Protein AF-A0A5M4FD14-F1 (afdb_monomer_lite)

pLDDT: mean 87.16, std 8.21, range [55.38, 94.56]

Secondary structure (DSSP, 8-state):
-EEEEEETTEEEEEEE--S---GGGPPPTT----EEE-SS-TT-EEE-GGGSPPHHHHHHHHHHHHHHHHHT---THHHHHHHHHHHHHHHHHHTTSS-HHHHHHHHHHH--

Organism: NCBI:txid363867

Radius of gyration: 21.37 Å; chains: 1; bounding box: 50×40×37 Å

Foldseek 3Di:
DWDWDDDVQDDIDIDDDDDDADPQLDDDPPDDFDKDADNVHRRPMDTPRVPRDGPVVVVVVVVVVVVCVVVVHDDPVLVVVLVVVLVVLVVCVVVVVDDPVVSVVVNVVSVD

Structure (mmCIF, N/CA/C/O backbone):
data_AF-A0A5M4FD14-F1
#
_entry.id   AF-A0A5M4FD14-F1
#
loop_
_atom_site.group_PDB
_atom_site.id
_atom_site.type_symbol
_atom_site.label_atom_id
_atom_site.label_alt_id
_atom_site.label_comp_id
_atom_site.label_asym_id
_atom_site.label_entity_id
_atom_site.label_seq_id
_atom_site.pdbx_PDB_ins_code
_atom_site.Cartn_x
_atom_site.Cartn_y
_atom_site.Cartn_z
_atom_site.occupancy
_atom_site.B_iso_or_equiv
_atom_site.auth_seq_id
_atom_site.au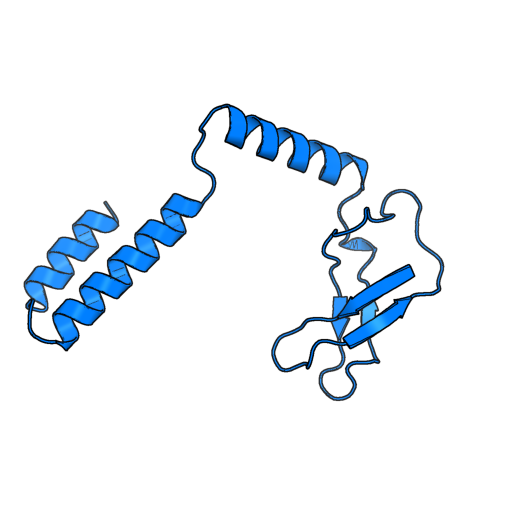th_comp_id
_atom_site.auth_asym_id
_atom_site.auth_atom_id
_atom_site.pdbx_PDB_model_num
ATOM 1 N N . MET A 1 1 ? 18.649 0.607 -7.046 1.00 88.94 1 MET A N 1
ATOM 2 C CA . MET A 1 1 ? 17.834 0.630 -5.804 1.00 88.94 1 MET A CA 1
ATOM 3 C C . MET A 1 1 ? 17.294 -0.768 -5.583 1.00 88.94 1 MET A C 1
ATOM 5 O O . MET A 1 1 ? 16.764 -1.333 -6.527 1.00 88.94 1 MET A O 1
ATOM 9 N N . HIS A 1 2 ? 17.430 -1.319 -4.378 1.00 92.38 2 HIS A N 1
ATOM 10 C CA . HIS A 1 2 ? 16.943 -2.664 -4.065 1.00 92.38 2 HIS A CA 1
ATOM 11 C C . HIS A 1 2 ? 15.485 -2.604 -3.620 1.00 92.38 2 HIS A C 1
ATOM 13 O O . HIS A 1 2 ? 15.135 -1.778 -2.776 1.00 92.38 2 HIS A O 1
ATOM 19 N N . LEU A 1 3 ? 14.652 -3.456 -4.206 1.00 92.75 3 LEU A N 1
ATOM 20 C CA . LEU A 1 3 ? 13.222 -3.537 -3.940 1.00 92.75 3 LEU A CA 1
ATOM 21 C C . LEU A 1 3 ? 12.825 -4.987 -3.680 1.00 92.75 3 LEU A C 1
ATOM 23 O O . LEU A 1 3 ? 13.500 -5.918 -4.116 1.00 92.75 3 LEU A O 1
ATOM 27 N N . VAL A 1 4 ? 11.698 -5.157 -2.998 1.00 94.56 4 VAL A N 1
ATOM 28 C CA . VAL A 1 4 ? 11.022 -6.445 -2.863 1.00 94.56 4 VAL A CA 1
ATOM 29 C C . VAL A 1 4 ? 9.674 -6.323 -3.553 1.00 94.56 4 VAL A C 1
ATOM 31 O O . VAL A 1 4 ? 8.885 -5.436 -3.229 1.00 94.56 4 VAL A O 1
ATOM 34 N N . ILE A 1 5 ? 9.428 -7.199 -4.518 1.00 93.19 5 ILE A N 1
ATOM 35 C CA . ILE A 1 5 ? 8.139 -7.339 -5.187 1.00 93.19 5 ILE A CA 1
ATOM 36 C C . ILE A 1 5 ? 7.290 -8.287 -4.349 1.00 93.19 5 ILE A C 1
ATOM 38 O O . ILE A 1 5 ? 7.727 -9.394 -4.040 1.00 93.19 5 ILE A O 1
ATOM 42 N N . SER A 1 6 ? 6.084 -7.854 -3.994 1.00 90.81 6 SER A N 1
ATOM 43 C CA . SER A 1 6 ? 5.083 -8.668 -3.308 1.00 90.81 6 SER A CA 1
ATOM 44 C C . SER A 1 6 ? 3.720 -8.384 -3.930 1.00 90.81 6 SER A C 1
ATOM 46 O O . SER A 1 6 ? 3.302 -7.227 -3.991 1.00 90.81 6 SER A O 1
ATOM 48 N N . ALA A 1 7 ? 3.057 -9.425 -4.429 1.00 88.00 7 ALA A N 1
ATOM 49 C CA . ALA A 1 7 ? 1.731 -9.342 -5.031 1.00 88.00 7 ALA A CA 1
ATOM 50 C C . ALA A 1 7 ? 0.959 -10.654 -4.788 1.00 88.00 7 ALA A C 1
ATOM 52 O O . ALA A 1 7 ? 1.585 -11.701 -4.598 1.00 88.00 7 ALA A O 1
ATOM 53 N N . PRO A 1 8 ? -0.386 -10.636 -4.793 1.00 88.06 8 PRO A N 1
ATOM 54 C CA . PRO A 1 8 ? -1.183 -11.851 -4.639 1.00 88.06 8 PRO A CA 1
ATOM 55 C C . PRO A 1 8 ? -0.823 -12.908 -5.692 1.00 88.06 8 PRO A C 1
ATOM 57 O O . PRO A 1 8 ? -0.795 -12.615 -6.883 1.00 88.06 8 PRO A O 1
ATOM 60 N N . GLY A 1 9 ? -0.542 -14.136 -5.251 1.00 85.12 9 GLY A N 1
ATOM 61 C CA . GLY A 1 9 ? -0.166 -15.244 -6.140 1.00 85.12 9 GLY A CA 1
ATOM 62 C C . GLY A 1 9 ? 1.280 -15.208 -6.652 1.00 85.12 9 GLY A C 1
ATOM 63 O O . GLY A 1 9 ? 1.691 -16.137 -7.341 1.00 85.12 9 GLY A O 1
ATOM 64 N N . VAL A 1 10 ? 2.068 -14.193 -6.285 1.00 85.06 10 VAL A N 1
ATOM 65 C CA . VAL A 1 10 ? 3.475 -14.058 -6.675 1.00 85.06 10 VAL A CA 1
ATOM 66 C C . VAL A 1 10 ? 4.369 -14.296 -5.459 1.00 85.06 10 VAL A C 1
ATOM 68 O O . VAL A 1 10 ? 4.224 -13.638 -4.429 1.00 85.06 10 VAL A O 1
ATOM 71 N N . ALA A 1 11 ? 5.316 -15.230 -5.573 1.00 86.75 11 ALA A N 1
ATOM 72 C CA . ALA A 1 11 ? 6.323 -15.438 -4.535 1.00 86.75 11 ALA A CA 1
ATOM 73 C C . ALA A 1 11 ? 7.181 -14.165 -4.367 1.00 86.75 11 ALA A C 1
ATOM 75 O O . ALA A 1 11 ? 7.640 -13.625 -5.379 1.00 86.75 11 ALA A O 1
ATOM 76 N N . PRO A 1 12 ? 7.425 -13.678 -3.131 1.00 92.06 12 PRO A N 1
ATOM 77 C CA . PRO A 1 12 ? 8.196 -12.459 -2.922 1.00 92.06 12 PRO A CA 1
ATOM 78 C C . PRO A 1 12 ? 9.587 -12.523 -3.561 1.00 92.06 12 PRO A C 1
ATOM 80 O O . PRO A 1 12 ? 10.349 -13.458 -3.311 1.00 92.06 12 PRO A O 1
ATOM 83 N N . LEU A 1 13 ? 9.925 -11.513 -4.366 1.00 92.56 13 LEU A N 1
ATOM 84 C CA . LEU A 1 13 ? 11.152 -11.484 -5.165 1.00 92.56 13 LEU A CA 1
ATOM 85 C C . LEU A 1 13 ? 11.969 -10.223 -4.877 1.00 92.56 13 LEU A C 1
ATOM 87 O O . LEU A 1 13 ? 11.467 -9.105 -4.993 1.00 92.56 13 LEU A O 1
ATOM 91 N N . ALA A 1 14 ? 13.247 -10.398 -4.537 1.00 94.00 14 ALA A N 1
ATOM 92 C CA . ALA A 1 14 ? 14.195 -9.295 -4.431 1.00 94.00 14 ALA A CA 1
ATOM 93 C C . ALA A 1 14 ? 14.717 -8.912 -5.823 1.00 94.00 14 ALA A C 1
ATOM 95 O O . ALA A 1 14 ? 15.190 -9.768 -6.569 1.00 94.00 14 ALA A O 1
ATOM 96 N N . VAL A 1 15 ? 14.649 -7.625 -6.158 1.00 92.94 15 VAL A N 1
ATOM 97 C CA . VAL A 1 15 ? 15.068 -7.095 -7.461 1.00 92.94 15 VAL A CA 1
ATOM 98 C C . VAL A 1 15 ? 15.910 -5.837 -7.302 1.00 92.94 15 VAL A C 1
ATOM 100 O O . VAL A 1 15 ? 15.730 -5.047 -6.369 1.00 92.94 15 VAL A O 1
ATOM 103 N N . GLU A 1 16 ? 16.813 -5.617 -8.252 1.00 93.00 16 GLU A N 1
ATOM 104 C CA . GLU A 1 16 ? 17.498 -4.341 -8.401 1.00 93.00 16 GLU A CA 1
ATOM 105 C C . GLU A 1 16 ? 16.805 -3.507 -9.481 1.00 93.00 16 GLU A C 1
ATOM 107 O O . GLU A 1 16 ? 16.790 -3.853 -10.659 1.00 93.00 16 GLU A O 1
ATOM 112 N N . PHE A 1 17 ? 16.247 -2.367 -9.080 1.00 91.00 17 PHE A N 1
ATOM 113 C CA . PHE A 1 17 ? 15.767 -1.359 -10.010 1.00 91.00 17 PHE A CA 1
ATOM 114 C C . PHE A 1 17 ? 16.898 -0.401 -10.393 1.00 91.00 17 PHE A C 1
ATOM 116 O O . PHE A 1 17 ? 17.488 0.258 -9.526 1.00 91.00 17 PHE A O 1
ATOM 123 N N . SER A 1 18 ? 17.120 -0.248 -11.696 1.00 90.12 18 SER A N 1
ATOM 124 C CA . SER A 1 18 ? 17.963 0.792 -12.279 1.00 90.12 18 SER A CA 1
ATOM 125 C C . SER A 1 18 ? 17.175 1.535 -13.354 1.00 90.12 18 SER A C 1
ATOM 127 O O . SER A 1 18 ? 16.579 0.921 -14.236 1.00 90.12 18 SER A O 1
ATOM 129 N N . GLY A 1 19 ? 17.129 2.862 -13.266 1.00 89.00 19 GLY A N 1
ATOM 130 C CA . GLY A 1 19 ? 16.388 3.686 -14.212 1.00 89.00 19 GLY A CA 1
ATOM 131 C C . GLY A 1 19 ? 16.205 5.126 -13.736 1.00 89.00 19 GLY A C 1
ATOM 132 O O . GLY A 1 19 ? 16.469 5.440 -12.571 1.00 89.00 19 GLY A O 1
ATOM 133 N N . PRO A 1 20 ? 15.757 6.022 -14.629 1.00 90.31 20 PRO A N 1
ATOM 134 C CA . PRO A 1 20 ? 15.499 7.408 -14.277 1.00 90.31 20 PRO A CA 1
ATOM 135 C C . PRO A 1 20 ? 14.283 7.516 -13.351 1.00 90.31 20 PRO A C 1
ATOM 137 O O . PRO A 1 20 ? 13.237 6.918 -13.598 1.00 90.31 20 PRO A O 1
ATOM 140 N N . VAL A 1 21 ? 14.403 8.336 -12.307 1.00 91.00 21 VAL A N 1
ATOM 141 C CA . VAL A 1 21 ? 13.311 8.637 -11.370 1.00 91.00 21 VAL A CA 1
ATOM 142 C C . VAL A 1 21 ? 13.259 10.142 -11.142 1.00 91.00 21 VAL A C 1
ATOM 144 O O . VAL A 1 21 ? 14.281 10.790 -10.903 1.00 91.00 21 VAL A O 1
ATOM 147 N N . LYS A 1 22 ? 12.058 10.726 -11.200 1.00 90.50 22 LYS A N 1
ATOM 148 C CA . LYS A 1 22 ? 11.867 12.149 -10.890 1.00 90.50 22 LYS A CA 1
ATOM 149 C C . LYS A 1 22 ? 12.170 12.369 -9.401 1.00 90.50 22 LYS A C 1
ATOM 151 O O . LYS A 1 22 ? 11.538 11.760 -8.544 1.00 90.50 22 LYS A O 1
ATOM 156 N N . ARG A 1 23 ? 13.058 13.315 -9.074 1.00 90.19 23 ARG A N 1
ATOM 157 C CA . ARG A 1 23 ? 13.483 13.609 -7.685 1.00 90.19 23 ARG A CA 1
ATOM 158 C C . ARG A 1 23 ? 12.319 13.826 -6.701 1.00 90.19 23 ARG A C 1
ATOM 160 O O . ARG A 1 23 ? 12.435 13.475 -5.536 1.00 90.19 23 ARG A O 1
ATOM 167 N N . LYS A 1 24 ? 11.196 14.399 -7.157 1.00 91.31 24 LYS A N 1
ATOM 168 C CA . LYS A 1 24 ? 10.009 14.682 -6.321 1.00 91.31 24 LYS A CA 1
ATOM 169 C C . LYS A 1 24 ? 9.331 13.412 -5.771 1.00 91.31 24 LYS A C 1
ATOM 171 O O . LYS A 1 24 ? 8.740 13.476 -4.696 1.00 91.31 24 LYS A O 1
ATOM 176 N N . VAL A 1 25 ? 9.418 12.295 -6.492 1.00 92.62 25 VAL A N 1
ATOM 177 C CA . VAL A 1 25 ? 8.806 10.999 -6.133 1.00 92.62 25 VAL A CA 1
ATOM 178 C C . VAL A 1 25 ? 9.860 9.960 -5.755 1.00 92.62 25 VAL A C 1
ATOM 180 O O . VAL A 1 25 ? 9.580 8.766 -5.730 1.00 92.62 25 VAL A O 1
ATOM 183 N N . TRP A 1 26 ? 11.089 10.409 -5.477 1.00 90.88 26 TRP A N 1
ATOM 184 C CA . TRP A 1 26 ? 12.125 9.517 -4.984 1.00 90.88 26 TRP A CA 1
ATOM 185 C C . TRP A 1 26 ? 11.700 8.953 -3.620 1.00 90.88 26 TRP A C 1
ATOM 187 O O . TRP A 1 26 ? 11.424 9.740 -2.707 1.00 90.88 26 TRP A O 1
ATOM 197 N N . PRO A 1 27 ? 11.619 7.623 -3.466 1.00 89.00 27 PRO A N 1
ATOM 198 C CA . PRO A 1 27 ? 11.076 7.029 -2.259 1.00 89.00 27 PRO A CA 1
ATOM 199 C C . PRO A 1 27 ? 12.095 6.990 -1.121 1.00 89.00 27 PRO A C 1
ATOM 201 O O . PRO A 1 27 ? 13.305 6.893 -1.331 1.00 89.00 27 PRO A O 1
ATOM 204 N N . ALA A 1 28 ? 11.587 7.034 0.107 1.00 87.06 28 ALA A N 1
ATOM 205 C CA . ALA A 1 28 ? 12.374 6.720 1.292 1.00 87.06 28 ALA A CA 1
ATOM 206 C C . ALA A 1 28 ? 12.507 5.191 1.464 1.00 87.06 28 ALA A C 1
ATOM 208 O O . ALA A 1 28 ? 11.647 4.447 0.982 1.00 87.06 28 ALA A O 1
ATOM 209 N N . PRO A 1 29 ? 13.531 4.700 2.185 1.00 88.56 29 PRO A N 1
ATOM 210 C CA . PRO A 1 29 ? 13.605 3.294 2.570 1.00 88.56 29 PRO A CA 1
ATOM 211 C C . PRO A 1 29 ? 12.336 2.835 3.303 1.00 88.56 29 PRO A C 1
ATOM 213 O O . PRO A 1 29 ? 11.830 3.535 4.181 1.00 88.56 29 PRO A O 1
ATOM 216 N N . GLY A 1 30 ? 11.823 1.661 2.928 1.00 87.75 30 GLY A N 1
ATOM 217 C CA . GLY A 1 30 ? 10.593 1.091 3.486 1.00 87.75 30 GLY A CA 1
ATOM 218 C C . GLY A 1 30 ? 9.288 1.667 2.921 1.00 87.75 30 GLY A C 1
ATOM 219 O O . GLY A 1 30 ? 8.219 1.244 3.351 1.00 87.75 30 GLY A O 1
ATOM 220 N N . ALA A 1 31 ? 9.334 2.612 1.975 1.00 89.06 31 ALA A N 1
ATOM 221 C CA . ALA A 1 31 ? 8.130 3.069 1.285 1.00 89.06 31 ALA A CA 1
ATOM 222 C C . ALA A 1 31 ? 7.558 1.968 0.375 1.00 89.06 31 ALA A C 1
ATOM 224 O O . ALA A 1 31 ? 8.300 1.290 -0.336 1.00 89.06 31 ALA A O 1
ATOM 225 N N . VAL A 1 32 ? 6.231 1.831 0.368 1.00 91.62 32 VAL A N 1
ATOM 226 C CA . VAL A 1 32 ? 5.510 0.937 -0.547 1.00 91.62 32 VAL A CA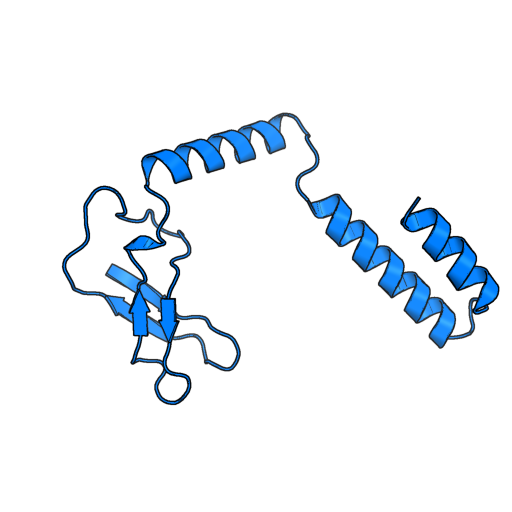 1
ATOM 227 C C . VAL A 1 32 ? 5.287 1.665 -1.869 1.00 91.62 32 VAL A C 1
ATOM 229 O O . VAL A 1 32 ? 4.827 2.807 -1.878 1.00 91.62 32 VAL A O 1
ATOM 232 N N . LEU A 1 33 ? 5.631 1.016 -2.983 1.00 92.69 33 LEU A N 1
ATOM 233 C CA . LEU A 1 33 ? 5.510 1.592 -4.321 1.00 92.69 33 LEU A CA 1
ATOM 234 C C . LEU A 1 33 ? 4.401 0.888 -5.108 1.00 92.69 33 LEU A C 1
ATOM 236 O O . LEU A 1 33 ? 4.379 -0.343 -5.128 1.00 92.69 33 LEU A O 1
ATOM 240 N N . PRO A 1 34 ? 3.524 1.635 -5.801 1.00 93.94 34 PRO A N 1
ATOM 241 C CA . PRO A 1 34 ? 2.560 1.051 -6.716 1.00 93.94 34 PRO A CA 1
ATOM 242 C C . PRO A 1 34 ? 3.305 0.436 -7.903 1.00 93.94 34 PRO A C 1
ATOM 244 O O . PRO A 1 34 ? 4.077 1.107 -8.598 1.00 93.94 34 PRO A O 1
ATOM 247 N N . ILE A 1 35 ? 3.078 -0.855 -8.123 1.00 93.56 35 ILE A N 1
ATOM 248 C CA . ILE A 1 35 ? 3.696 -1.629 -9.196 1.00 93.56 35 ILE A CA 1
ATOM 249 C C . ILE A 1 35 ? 2.632 -2.388 -9.983 1.00 93.56 35 ILE A C 1
ATOM 251 O O . ILE A 1 35 ? 1.611 -2.799 -9.440 1.00 93.56 35 ILE A O 1
ATOM 255 N N . LEU A 1 36 ? 2.905 -2.600 -11.265 1.00 92.81 36 LEU A N 1
ATOM 256 C CA . LEU A 1 36 ? 2.304 -3.673 -12.047 1.00 92.81 36 LEU A CA 1
ATOM 257 C C . LEU A 1 36 ? 3.314 -4.807 -12.129 1.00 92.81 36 LEU A C 1
ATOM 259 O O . LEU A 1 36 ? 4.493 -4.553 -12.380 1.00 92.81 36 LEU A O 1
ATOM 263 N N . VAL A 1 37 ? 2.844 -6.031 -11.927 1.00 92.62 37 VAL A N 1
ATOM 264 C CA . VAL A 1 37 ? 3.643 -7.253 -12.021 1.00 92.62 37 VAL A CA 1
ATOM 265 C C . VAL A 1 37 ? 2.955 -8.163 -13.020 1.00 92.62 37 VAL A C 1
ATOM 267 O O . VAL A 1 37 ? 1.733 -8.312 -12.976 1.00 92.62 37 VAL A O 1
ATOM 270 N N . ASP A 1 38 ? 3.732 -8.737 -13.927 1.00 89.50 38 ASP A N 1
ATOM 271 C CA . ASP A 1 38 ? 3.273 -9.818 -14.784 1.00 89.50 38 ASP A CA 1
ATOM 272 C C . ASP A 1 38 ? 3.124 -11.099 -13.933 1.00 89.50 38 ASP A C 1
ATOM 274 O O . ASP A 1 38 ? 4.108 -11.547 -13.334 1.00 89.50 38 ASP A O 1
ATOM 278 N N . PRO A 1 39 ? 1.914 -11.678 -13.821 1.00 84.62 39 PRO A N 1
ATOM 279 C CA . PRO A 1 39 ? 1.691 -12.873 -13.011 1.00 84.62 39 PRO A CA 1
ATOM 280 C C . PRO A 1 39 ? 2.443 -14.105 -13.537 1.00 84.62 39 PRO A C 1
ATOM 282 O O . PRO A 1 39 ? 2.820 -14.958 -12.735 1.00 84.62 39 PRO A O 1
ATOM 285 N N . ASP A 1 40 ? 2.706 -14.187 -14.845 1.00 87.75 40 ASP A N 1
ATOM 286 C CA . ASP A 1 40 ? 3.441 -15.298 -15.460 1.00 87.75 40 ASP A CA 1
ATOM 287 C C . ASP A 1 40 ? 4.964 -15.097 -15.369 1.00 87.75 40 ASP A C 1
ATOM 289 O O . ASP A 1 40 ? 5.745 -16.046 -15.483 1.00 87.75 40 ASP A O 1
ATOM 293 N N . ASN A 1 41 ? 5.405 -13.858 -15.127 1.00 85.81 41 ASN A N 1
ATOM 294 C CA . ASN A 1 41 ? 6.808 -13.497 -14.966 1.00 85.81 41 ASN A CA 1
ATOM 295 C C . ASN A 1 41 ? 7.001 -12.442 -13.859 1.00 85.81 41 ASN A C 1
ATOM 297 O O . ASN A 1 41 ? 7.061 -11.245 -14.147 1.00 85.81 41 ASN A O 1
ATOM 301 N N . PRO A 1 42 ? 7.227 -12.860 -12.602 1.00 79.56 42 PRO A N 1
ATOM 302 C CA . PRO A 1 42 ? 7.418 -11.951 -11.468 1.00 79.56 42 PRO A CA 1
ATOM 303 C C . PRO A 1 42 ? 8.571 -10.941 -11.604 1.00 79.56 42 PRO A C 1
ATOM 305 O O . PRO A 1 42 ? 8.574 -9.916 -10.922 1.00 79.56 42 PRO A O 1
ATOM 308 N N . ALA A 1 43 ? 9.559 -11.210 -12.467 1.00 85.06 43 ALA A N 1
ATOM 309 C CA . ALA A 1 43 ? 10.644 -10.272 -12.767 1.00 85.06 43 ALA A CA 1
ATOM 310 C C . ALA A 1 43 ? 10.237 -9.196 -13.797 1.00 85.06 43 ALA A C 1
ATOM 312 O O . ALA A 1 43 ? 10.915 -8.177 -13.935 1.00 85.06 43 ALA A O 1
ATOM 313 N N . GLY A 1 44 ? 9.128 -9.399 -14.512 1.00 90.25 44 GLY A N 1
ATOM 314 C CA . GLY A 1 44 ? 8.498 -8.428 -15.396 1.00 90.25 44 GLY A CA 1
ATOM 315 C C . GLY A 1 44 ? 7.600 -7.481 -14.608 1.00 90.25 44 GLY A C 1
ATOM 316 O O . GLY A 1 44 ? 6.408 -7.726 -14.453 1.00 90.25 44 GLY A O 1
ATOM 317 N N . TYR A 1 45 ? 8.160 -6.376 -14.116 1.00 92.38 45 TYR A N 1
ATOM 318 C CA . TYR A 1 45 ? 7.404 -5.389 -13.344 1.00 92.38 45 TYR A CA 1
ATOM 319 C C . TYR A 1 45 ? 7.606 -3.959 -13.844 1.00 92.38 45 TYR A C 1
ATOM 321 O O . TYR A 1 45 ? 8.592 -3.619 -14.503 1.00 92.38 45 TYR A O 1
ATOM 329 N N . ARG A 1 46 ? 6.663 -3.082 -13.493 1.00 92.88 46 ARG A N 1
ATOM 330 C CA . ARG A 1 46 ? 6.746 -1.641 -13.737 1.00 92.88 46 ARG A CA 1
ATOM 331 C C . ARG A 1 46 ? 6.287 -0.871 -12.513 1.00 92.88 46 ARG A C 1
ATOM 333 O O . ARG A 1 46 ? 5.171 -1.059 -12.046 1.00 92.88 46 ARG A O 1
ATOM 340 N N . ILE A 1 47 ? 7.119 0.058 -12.055 1.00 93.50 47 ILE A N 1
ATOM 341 C CA . ILE A 1 47 ? 6.733 1.022 -11.021 1.00 93.50 47 ILE A CA 1
ATOM 342 C C . ILE A 1 47 ? 5.890 2.124 -11.665 1.00 93.50 47 ILE A C 1
ATOM 344 O O . ILE A 1 47 ? 6.289 2.730 -12.664 1.00 93.50 47 ILE A O 1
ATOM 348 N N . LEU A 1 48 ? 4.725 2.391 -11.083 1.00 94.00 48 LEU A N 1
ATOM 349 C CA . LEU A 1 48 ? 3.796 3.419 -11.538 1.00 94.00 48 LEU A CA 1
ATOM 350 C C . LEU A 1 48 ? 4.165 4.769 -10.920 1.00 94.00 48 LEU A C 1
ATOM 352 O O . LEU A 1 48 ? 3.503 5.258 -10.011 1.00 94.00 48 LEU A O 1
ATOM 356 N N . TRP A 1 49 ? 5.242 5.383 -11.415 1.00 92.44 49 TRP A N 1
ATOM 357 C CA . TRP A 1 49 ? 5.799 6.620 -10.848 1.00 92.44 49 TRP A CA 1
ATOM 358 C C . TRP A 1 49 ? 4.814 7.789 -10.759 1.00 92.44 49 TRP A C 1
ATOM 360 O O . TRP A 1 49 ? 4.943 8.614 -9.859 1.00 92.44 49 TRP A O 1
ATOM 370 N N . ASP A 1 50 ? 3.835 7.864 -11.661 1.00 91.50 50 ASP A N 1
ATOM 371 C CA . ASP A 1 50 ? 2.826 8.928 -11.645 1.00 91.50 50 ASP A CA 1
ATOM 372 C C . ASP A 1 50 ? 1.751 8.720 -10.560 1.00 91.50 50 ASP A C 1
ATOM 374 O O . ASP A 1 50 ? 1.021 9.652 -10.240 1.00 91.50 50 ASP A O 1
ATOM 378 N N . GLN A 1 51 ? 1.691 7.528 -9.953 1.00 92.00 51 GLN A N 1
ATOM 379 C CA . GLN A 1 51 ? 0.847 7.216 -8.793 1.00 92.00 51 GLN A CA 1
ATOM 380 C C . GLN A 1 51 ? 1.622 7.272 -7.468 1.00 92.00 51 GLN A C 1
ATOM 382 O O . GLN A 1 51 ? 1.041 7.088 -6.400 1.00 92.00 51 GLN A O 1
ATOM 387 N N . VAL A 1 52 ? 2.937 7.516 -7.509 1.00 91.88 52 VAL A N 1
ATOM 388 C CA . VAL A 1 52 ? 3.750 7.637 -6.295 1.00 91.88 52 VAL A CA 1
ATOM 389 C C . VAL A 1 52 ? 3.500 8.996 -5.650 1.00 91.88 52 VAL A C 1
ATOM 391 O O . VAL A 1 52 ? 3.762 10.044 -6.247 1.00 91.88 52 VAL A O 1
ATOM 394 N N . THR A 1 53 ? 3.062 8.979 -4.392 1.00 88.19 53 THR A N 1
ATOM 395 C CA . THR A 1 53 ? 2.903 10.192 -3.587 1.00 88.19 53 THR A CA 1
ATOM 396 C C . THR A 1 53 ? 4.243 10.928 -3.458 1.00 88.19 53 THR A C 1
ATOM 398 O O . THR A 1 53 ? 5.245 10.323 -3.064 1.00 88.19 53 THR A O 1
ATOM 401 N N . PRO A 1 54 ? 4.300 12.242 -3.745 1.00 91.50 54 PRO A N 1
ATOM 402 C CA . PRO A 1 54 ? 5.505 13.039 -3.563 1.00 91.50 54 PRO A CA 1
ATOM 403 C C . PRO A 1 54 ? 6.105 12.924 -2.159 1.00 91.50 54 PRO A C 1
ATOM 405 O O . PRO A 1 54 ? 5.388 12.987 -1.161 1.00 91.50 54 PRO A O 1
ATOM 408 N N . ALA A 1 55 ? 7.436 12.878 -2.067 1.00 87.12 55 ALA A N 1
ATOM 409 C CA . ALA A 1 55 ? 8.141 12.641 -0.803 1.00 87.12 55 ALA A CA 1
ATOM 410 C C . ALA A 1 55 ? 7.769 13.644 0.307 1.00 87.12 55 ALA A C 1
ATOM 412 O O . ALA A 1 55 ? 7.622 13.268 1.467 1.00 87.12 55 ALA A O 1
ATOM 413 N N . LYS A 1 56 ? 7.560 14.922 -0.046 1.00 88.50 56 LYS A N 1
ATOM 414 C CA . LYS A 1 56 ? 7.138 15.967 0.903 1.00 88.50 56 LYS A CA 1
ATOM 415 C C . LYS A 1 56 ? 5.747 15.695 1.486 1.00 88.50 56 LYS A C 1
ATOM 417 O O . LYS A 1 56 ? 5.519 15.940 2.666 1.00 88.50 56 LYS A O 1
ATOM 422 N N . GLU A 1 57 ? 4.826 15.213 0.660 1.00 89.69 57 GLU A N 1
ATOM 423 C CA . GLU A 1 57 ? 3.449 14.928 1.067 1.00 89.69 57 GLU A CA 1
ATOM 424 C C . GLU A 1 57 ? 3.390 13.656 1.912 1.00 89.69 57 GLU A C 1
ATOM 426 O O . GLU A 1 57 ? 2.786 13.672 2.981 1.00 89.69 57 GLU A O 1
ATOM 431 N N . ALA A 1 58 ? 4.113 12.608 1.503 1.00 86.88 58 ALA A N 1
ATOM 432 C CA . ALA A 1 58 ? 4.257 11.382 2.284 1.00 86.88 58 ALA A CA 1
ATOM 433 C C . ALA A 1 58 ? 4.889 11.645 3.666 1.00 86.88 58 ALA A C 1
ATOM 435 O O . ALA A 1 58 ? 4.423 11.115 4.673 1.00 86.88 58 ALA A O 1
ATOM 436 N N . ALA A 1 59 ? 5.914 12.504 3.739 1.00 87.62 59 ALA A N 1
ATOM 437 C CA . ALA A 1 59 ? 6.537 12.892 5.005 1.00 87.62 59 ALA A CA 1
ATOM 438 C C . ALA A 1 59 ? 5.565 13.642 5.927 1.00 87.62 59 ALA A C 1
ATOM 440 O O . ALA A 1 59 ? 5.526 13.364 7.124 1.00 87.62 59 ALA A O 1
ATOM 441 N N . ARG A 1 60 ? 4.759 14.559 5.372 1.00 91.69 60 ARG A N 1
ATOM 442 C CA . ARG A 1 60 ? 3.723 15.268 6.133 1.00 91.69 60 ARG A CA 1
ATOM 443 C C . ARG A 1 60 ? 2.675 14.299 6.683 1.00 91.69 60 ARG A C 1
ATOM 445 O O . ARG A 1 60 ? 2.453 14.306 7.886 1.00 91.69 60 ARG A O 1
ATOM 452 N N . ALA A 1 61 ? 2.107 13.437 5.838 1.00 88.25 61 ALA A N 1
ATOM 453 C CA . ALA A 1 61 ? 1.090 12.470 6.258 1.00 88.25 61 ALA A CA 1
ATOM 454 C C . ALA A 1 61 ? 1.614 11.525 7.355 1.00 88.25 61 ALA A C 1
ATOM 456 O O . ALA A 1 61 ? 0.930 11.265 8.340 1.00 88.25 61 ALA A O 1
ATOM 457 N N . LYS A 1 62 ? 2.869 11.069 7.239 1.00 86.88 62 LYS A N 1
ATOM 458 C CA . LYS A 1 62 ? 3.511 10.245 8.272 1.00 86.88 62 LYS A CA 1
ATOM 459 C C . LYS A 1 62 ? 3.749 11.009 9.579 1.00 86.88 62 LYS A C 1
ATOM 461 O O . LYS A 1 62 ? 3.609 10.440 10.656 1.00 86.88 62 LYS A O 1
ATOM 466 N N . ALA A 1 63 ? 4.129 12.284 9.514 1.00 91.25 63 ALA A N 1
ATOM 467 C CA . ALA A 1 63 ? 4.276 13.108 10.714 1.00 91.25 63 ALA A CA 1
ATOM 468 C C . ALA A 1 63 ? 2.923 13.322 11.411 1.00 91.25 63 ALA A C 1
ATOM 470 O O . ALA A 1 63 ? 2.845 13.226 12.634 1.00 91.25 63 ALA A O 1
ATOM 471 N N . GLU A 1 64 ? 1.861 13.550 10.637 1.00 91.75 64 GLU A N 1
ATOM 472 C CA . GLU A 1 64 ? 0.489 13.668 11.139 1.00 91.75 64 GLU A CA 1
ATOM 473 C C . GLU A 1 64 ? 0.021 12.365 11.800 1.00 91.75 64 GLU A C 1
ATOM 475 O O . GLU A 1 64 ? -0.472 12.413 12.926 1.00 91.75 64 GLU A O 1
ATOM 480 N N . SER A 1 65 ? 0.262 11.205 11.176 1.00 87.31 65 SER A N 1
ATOM 481 C CA . SER A 1 65 ? -0.100 9.904 11.751 1.00 87.31 65 SER A CA 1
ATOM 482 C C . SER A 1 65 ? 0.670 9.602 13.040 1.00 87.31 65 SER A C 1
ATOM 484 O O . SER A 1 65 ? 0.092 9.131 14.015 1.00 87.31 65 SER A O 1
ATOM 486 N N . VAL A 1 66 ? 1.972 9.907 13.092 1.00 89.44 66 VAL A N 1
ATOM 487 C CA . VAL A 1 66 ? 2.773 9.760 14.320 1.00 89.44 66 VAL A CA 1
ATOM 488 C C . VAL A 1 66 ? 2.273 10.702 15.413 1.00 89.44 66 VAL A C 1
ATOM 490 O O . VAL A 1 66 ? 2.166 10.299 16.568 1.00 89.44 66 VAL A O 1
ATOM 493 N N . ALA A 1 67 ? 1.928 11.942 15.070 1.00 92.25 67 ALA A N 1
ATOM 494 C CA . ALA A 1 67 ? 1.373 12.880 16.034 1.00 92.25 67 ALA A CA 1
ATOM 495 C C . ALA A 1 67 ? 0.004 12.413 16.563 1.00 92.25 67 ALA A C 1
ATOM 497 O O . ALA A 1 67 ? -0.243 12.550 17.757 1.00 92.25 67 ALA A O 1
ATOM 498 N N . ALA A 1 68 ? -0.852 11.833 15.713 1.00 89.56 68 ALA A N 1
ATOM 499 C CA . ALA A 1 68 ? -2.130 11.235 16.112 1.00 89.56 68 ALA A CA 1
ATOM 500 C C . ALA A 1 68 ? -1.933 10.077 17.104 1.00 89.56 68 ALA A C 1
ATOM 502 O O . ALA A 1 68 ? -2.539 10.073 18.175 1.00 89.56 68 ALA A O 1
ATOM 503 N N . LEU A 1 69 ? -0.994 9.167 16.811 1.00 88.00 69 LEU A N 1
ATOM 504 C CA . LEU A 1 69 ? -0.616 8.080 17.722 1.00 88.00 69 LEU A CA 1
ATOM 505 C C . LEU A 1 69 ? -0.150 8.611 19.085 1.00 88.00 69 LEU A C 1
ATOM 507 O O . LEU A 1 69 ? -0.579 8.115 20.122 1.00 88.00 69 LEU A O 1
ATOM 511 N N . LEU A 1 70 ? 0.693 9.649 19.101 1.00 92.00 70 LEU A N 1
ATOM 512 C CA . LEU A 1 70 ? 1.178 10.263 20.343 1.00 92.00 70 LEU A CA 1
ATOM 513 C C . LEU A 1 70 ? 0.079 10.999 21.125 1.00 92.00 70 LEU A C 1
ATOM 515 O O . LEU A 1 70 ? 0.178 11.107 22.345 1.00 92.00 70 LEU A O 1
ATOM 519 N N . ARG A 1 71 ? -0.965 11.495 20.447 1.00 93.31 71 ARG A N 1
ATOM 520 C CA . ARG A 1 71 ? -2.159 12.075 21.084 1.00 93.31 71 ARG A CA 1
ATOM 521 C C . ARG A 1 71 ? -3.148 11.019 21.589 1.00 93.31 71 ARG A C 1
ATOM 523 O O . ARG A 1 71 ? -4.075 11.381 22.306 1.00 93.31 71 ARG A O 1
ATOM 530 N N . GLY A 1 72 ? -2.953 9.742 21.251 1.00 85.94 72 GLY A N 1
ATOM 531 C CA . GLY A 1 72 ? -3.885 8.667 21.589 1.00 85.94 72 GLY A CA 1
ATOM 532 C C . GLY A 1 72 ? -5.169 8.689 20.754 1.00 85.94 72 GLY A C 1
ATOM 533 O O . GLY A 1 72 ? -6.207 8.232 21.224 1.00 85.94 72 GLY A O 1
ATOM 534 N N . GLU A 1 73 ? -5.122 9.240 19.539 1.00 76.88 73 GLU A N 1
ATOM 535 C CA . GLU A 1 73 ? -6.252 9.190 18.607 1.00 76.88 73 GLU A CA 1
ATOM 536 C C . GLU A 1 73 ? -6.399 7.770 18.031 1.00 76.88 73 GLU A C 1
ATOM 538 O O . GLU A 1 73 ? -5.384 7.139 17.709 1.00 76.88 73 GLU A O 1
ATOM 543 N N . PRO A 1 74 ? -7.632 7.245 17.890 1.00 59.09 74 PRO A N 1
ATOM 544 C CA . PRO A 1 74 ? -7.846 5.952 17.262 1.00 59.09 74 PRO A CA 1
ATOM 545 C C . PRO A 1 74 ? -7.440 6.044 15.788 1.00 59.09 74 PRO A C 1
ATOM 547 O O . PRO A 1 74 ? -8.084 6.713 14.984 1.00 59.09 74 PRO A O 1
ATOM 550 N N . VAL A 1 75 ? -6.340 5.379 15.444 1.00 58.25 75 VAL A N 1
ATOM 551 C CA . VAL A 1 75 ? -6.088 4.910 14.077 1.00 58.25 75 VAL A CA 1
ATOM 552 C C . VAL A 1 75 ? -7.090 3.787 13.781 1.00 58.25 75 VAL A C 1
ATOM 554 O O . VAL A 1 75 ? -7.525 3.153 14.737 1.00 58.25 75 VAL A O 1
ATOM 557 N N . ASP A 1 76 ? -7.451 3.544 12.515 1.00 60.06 76 ASP A N 1
ATOM 558 C CA . ASP A 1 76 ? -8.492 2.621 11.979 1.00 60.06 76 ASP A CA 1
ATOM 559 C C . ASP A 1 76 ? -8.635 1.197 12.592 1.00 60.06 76 ASP A C 1
ATOM 561 O O . ASP A 1 76 ? -9.482 0.420 12.166 1.00 60.06 76 ASP A O 1
ATOM 565 N N . ALA A 1 77 ? -7.881 0.836 13.630 1.00 55.38 77 ALA A N 1
ATOM 566 C CA . ALA A 1 77 ? -8.075 -0.338 14.480 1.00 55.38 77 ALA A CA 1
ATOM 567 C C . ALA A 1 77 ? -9.518 -0.524 14.989 1.00 55.38 77 ALA A C 1
ATOM 569 O O . ALA A 1 77 ? -9.910 -1.647 15.283 1.00 55.38 77 ALA A O 1
ATOM 570 N N . ALA A 1 78 ? -10.323 0.541 15.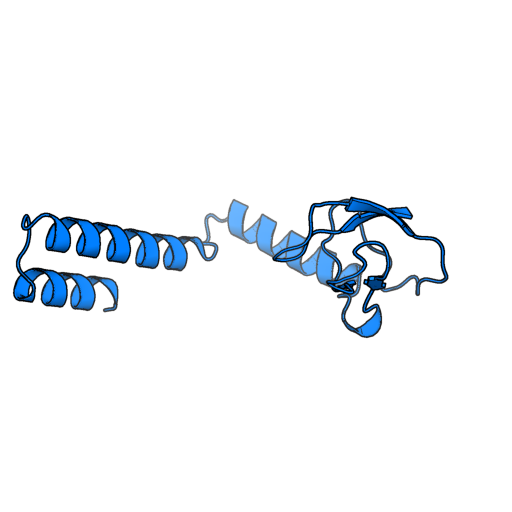071 1.00 59.84 78 ALA A N 1
ATOM 571 C CA . ALA A 1 78 ? -11.736 0.417 15.423 1.00 59.84 78 ALA A CA 1
ATOM 572 C C . ALA A 1 78 ? -12.530 -0.412 14.391 1.00 59.84 78 ALA A C 1
ATOM 574 O O . ALA A 1 78 ? -13.386 -1.199 14.791 1.00 59.84 78 ALA A O 1
ATOM 575 N N . ASP A 1 79 ? -12.221 -0.296 13.094 1.00 64.75 79 ASP A N 1
ATOM 576 C CA . ASP A 1 79 ? -12.890 -1.071 12.041 1.00 64.75 79 ASP A CA 1
ATOM 577 C C . ASP A 1 79 ? -12.437 -2.540 12.057 1.00 64.75 79 ASP A C 1
ATOM 579 O O . ASP A 1 79 ? -13.270 -3.447 11.970 1.00 64.75 79 ASP A O 1
ATOM 583 N N . ASP A 1 80 ? -11.142 -2.795 12.269 1.00 68.38 80 ASP A N 1
ATOM 584 C CA . ASP A 1 80 ? -10.606 -4.154 12.453 1.00 68.38 80 ASP A CA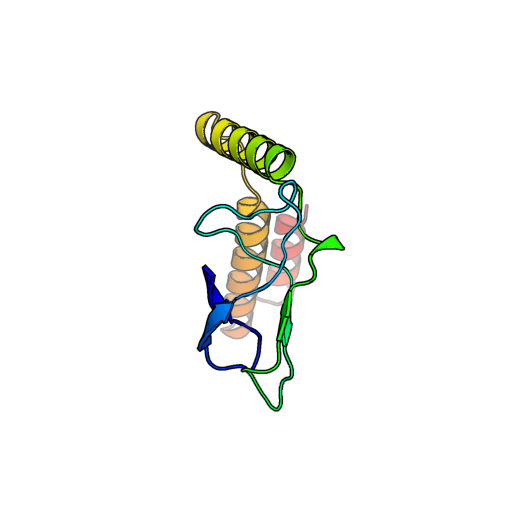 1
ATOM 585 C C . ASP A 1 80 ? -11.178 -4.832 13.711 1.00 68.38 80 ASP A C 1
ATOM 587 O O . ASP A 1 80 ? -11.499 -6.026 13.693 1.00 68.38 80 ASP A O 1
ATOM 591 N N . ASP A 1 81 ? -11.373 -4.080 14.797 1.00 78.56 81 ASP A N 1
ATOM 592 C CA . ASP A 1 81 ? -12.006 -4.570 16.022 1.00 78.56 81 ASP A CA 1
ATOM 593 C C . ASP A 1 81 ? -13.487 -4.907 15.794 1.00 78.56 81 ASP A C 1
ATOM 595 O O . ASP A 1 81 ? -13.983 -5.917 16.307 1.00 78.56 81 ASP A O 1
ATOM 599 N N . VAL A 1 82 ? -14.201 -4.100 15.001 1.00 83.44 82 VAL A N 1
ATOM 600 C CA . VAL A 1 82 ? -15.593 -4.362 14.604 1.00 83.44 82 VAL A CA 1
ATOM 601 C C . VAL A 1 82 ? -15.684 -5.645 13.776 1.00 83.44 82 VAL A C 1
ATOM 603 O O . VAL A 1 82 ? -16.505 -6.512 14.094 1.00 83.44 82 VAL A O 1
ATOM 606 N N . ILE A 1 83 ? -14.820 -5.818 12.772 1.00 86.25 83 ILE A N 1
ATOM 607 C CA . ILE A 1 83 ? -14.774 -7.028 11.936 1.00 86.25 83 ILE A CA 1
ATOM 608 C C . ILE A 1 83 ? -14.436 -8.257 12.790 1.00 86.25 83 ILE A C 1
ATOM 610 O O . ILE A 1 83 ? -15.190 -9.234 12.786 1.00 86.25 83 ILE A O 1
ATOM 614 N N . SER A 1 84 ? -13.390 -8.178 13.616 1.00 87.81 84 SER A N 1
ATOM 615 C CA . SER A 1 84 ? -12.980 -9.258 14.526 1.00 87.81 84 SER A CA 1
ATOM 616 C C . SER A 1 84 ? -14.103 -9.663 15.492 1.00 87.81 84 SER A C 1
ATOM 618 O O . SER A 1 84 ? -14.282 -10.839 15.833 1.00 87.81 84 SER A O 1
ATOM 620 N N . ARG A 1 85 ? -14.906 -8.692 15.949 1.00 85.69 85 ARG A N 1
ATOM 621 C CA . ARG A 1 85 ? -16.052 -8.935 16.834 1.00 85.69 85 ARG A CA 1
ATOM 622 C C . ARG A 1 85 ? -17.201 -9.633 16.110 1.00 85.69 85 ARG A C 1
ATOM 624 O O . ARG A 1 85 ? -17.835 -10.506 16.706 1.00 85.69 85 ARG A O 1
ATOM 631 N N . LEU A 1 86 ? -17.446 -9.298 14.844 1.00 90.69 86 LEU A N 1
ATOM 632 C CA . LEU A 1 86 ? -18.434 -9.978 14.002 1.00 90.69 86 LEU A CA 1
ATOM 633 C C . LEU A 1 86 ? -18.026 -11.425 13.688 1.00 90.69 86 LEU A C 1
ATOM 635 O O . LEU A 1 86 ? -18.873 -12.315 13.766 1.00 90.69 86 LEU A O 1
ATOM 639 N N . GLU A 1 87 ? -16.745 -11.686 13.420 1.00 90.38 87 GLU A N 1
ATOM 640 C CA . GLU A 1 87 ? -16.225 -13.046 13.206 1.00 90.38 87 GLU A CA 1
ATOM 641 C C . GLU A 1 87 ? -16.378 -13.924 14.453 1.00 90.38 87 GLU A C 1
ATOM 643 O O . GLU A 1 87 ? -16.835 -15.066 14.368 1.00 90.38 87 GLU A O 1
ATOM 648 N N . ARG A 1 88 ? -16.087 -13.376 15.643 1.00 88.56 88 ARG A N 1
ATOM 649 C CA . ARG A 1 88 ? -16.299 -14.091 16.911 1.00 88.56 88 ARG A CA 1
ATOM 650 C C . ARG A 1 88 ? -17.770 -14.448 17.126 1.00 88.56 88 ARG A C 1
ATOM 652 O O . ARG A 1 88 ? -18.069 -1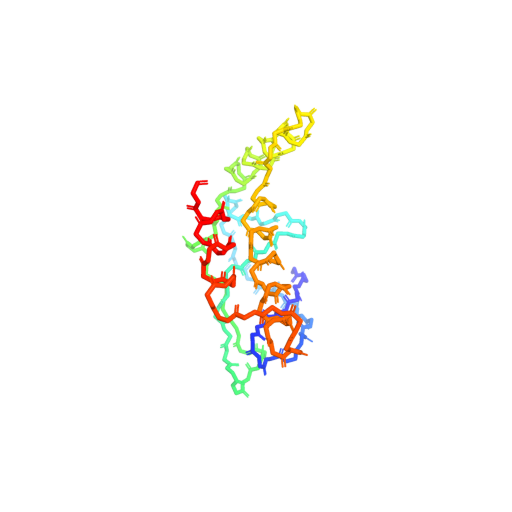5.546 17.591 1.00 88.56 88 ARG A O 1
ATOM 659 N N . LEU A 1 89 ? -18.686 -13.538 16.792 1.00 89.94 89 LEU A N 1
ATOM 660 C CA . LEU A 1 89 ? -20.124 -13.796 16.875 1.00 89.94 89 LEU A CA 1
ATOM 661 C C . LEU A 1 89 ? -20.560 -14.885 15.878 1.00 89.94 89 LEU A C 1
ATOM 663 O O . LEU A 1 89 ? -21.352 -15.749 16.245 1.00 89.94 89 LEU A O 1
ATOM 667 N N . ALA A 1 90 ? -20.014 -14.896 14.658 1.00 89.56 90 ALA A N 1
ATOM 668 C CA . ALA A 1 90 ? -20.316 -15.929 13.667 1.00 89.56 90 ALA A CA 1
ATOM 669 C C . ALA A 1 90 ? -19.836 -17.316 14.132 1.00 89.56 90 ALA A C 1
ATOM 671 O O . ALA A 1 90 ? -20.597 -18.279 14.084 1.00 89.56 90 ALA A O 1
ATOM 672 N N . ALA A 1 91 ? -18.631 -17.406 14.703 1.00 90.38 91 ALA A N 1
ATOM 673 C CA . ALA A 1 91 ? -18.106 -18.653 15.261 1.00 90.38 91 ALA A CA 1
ATOM 674 C C . ALA A 1 91 ? -18.940 -19.184 16.446 1.00 90.38 91 ALA A C 1
ATOM 676 O O . ALA A 1 91 ? -19.151 -20.393 16.584 1.00 90.38 91 ALA A O 1
ATOM 677 N N . LEU A 1 92 ? -19.454 -18.293 17.302 1.00 90.50 92 LEU A N 1
ATOM 678 C CA . LEU A 1 92 ? -20.356 -18.673 18.396 1.00 90.50 92 LEU A CA 1
ATOM 679 C C . LEU A 1 92 ? -21.697 -19.207 17.879 1.00 90.50 92 LEU A C 1
ATOM 681 O O . LEU A 1 92 ? -22.265 -20.121 18.476 1.00 90.50 92 LEU A O 1
ATOM 685 N N . ARG A 1 93 ? -22.196 -18.672 16.761 1.00 90.62 93 ARG A N 1
ATOM 686 C CA . ARG A 1 93 ? -23.409 -19.183 16.119 1.00 90.62 93 ARG A CA 1
ATOM 687 C C . ARG A 1 93 ? -23.164 -20.561 15.512 1.00 90.62 93 ARG A C 1
ATOM 689 O O . ARG A 1 93 ? -23.955 -21.472 15.730 1.00 90.62 93 ARG A O 1
ATOM 696 N N . ASP A 1 94 ? -22.064 -20.726 14.785 1.00 89.62 94 ASP A N 1
ATOM 697 C CA . ASP A 1 94 ? -21.749 -21.976 14.087 1.00 89.62 94 ASP A CA 1
ATOM 698 C C . ASP A 1 94 ? -21.445 -23.126 15.066 1.00 89.62 94 ASP A C 1
ATOM 700 O O . ASP A 1 94 ? -21.721 -24.288 14.775 1.00 89.62 94 ASP A O 1
ATOM 704 N N . SER A 1 95 ? -20.948 -22.805 16.266 1.00 90.19 95 SER A N 1
ATOM 705 C CA . SER A 1 95 ? -20.811 -23.761 17.378 1.00 90.19 95 SER A CA 1
ATOM 706 C C . SER A 1 95 ? -22.115 -24.029 18.144 1.00 90.19 95 SER A C 1
ATOM 708 O O . SER A 1 95 ? -22.128 -24.868 19.044 1.00 90.19 95 SER A O 1
ATOM 710 N N . GLY A 1 96 ? -23.213 -23.343 17.804 1.00 89.19 96 GLY A N 1
ATOM 711 C CA . GLY A 1 96 ? -24.515 -23.481 18.461 1.00 89.19 96 GLY A CA 1
ATOM 712 C C . GLY A 1 96 ? -24.596 -22.849 19.854 1.00 89.19 96 GLY A C 1
ATOM 713 O O . GLY A 1 96 ? -25.566 -23.088 20.571 1.00 89.19 96 GLY A O 1
ATOM 714 N N . ALA A 1 97 ? -23.598 -22.053 20.254 1.00 90.12 97 ALA A N 1
ATOM 715 C CA . ALA A 1 97 ? -23.573 -21.361 21.543 1.00 90.12 97 ALA A CA 1
ATOM 716 C C . ALA A 1 97 ? -24.521 -20.149 21.588 1.00 90.12 97 ALA A C 1
ATOM 718 O O . ALA A 1 97 ? -24.920 -19.728 22.672 1.00 90.12 97 ALA A O 1
ATOM 719 N N . ILE A 1 98 ? -24.874 -19.597 20.421 1.00 90.31 98 ILE A N 1
ATOM 720 C CA . ILE A 1 98 ? -25.899 -18.558 20.259 1.00 90.31 98 ILE A CA 1
ATOM 721 C C . ILE A 1 98 ? -26.839 -18.912 19.104 1.00 90.31 98 ILE A C 1
ATOM 723 O O . ILE A 1 98 ? -26.440 -19.542 18.123 1.00 90.31 98 ILE A O 1
ATOM 727 N N . THR A 1 99 ? -28.088 -18.472 19.199 1.00 90.81 99 THR A N 1
ATOM 728 C CA . THR A 1 99 ? -29.081 -18.613 18.127 1.00 90.81 99 THR A CA 1
ATOM 729 C C . THR A 1 99 ? -28.933 -17.514 17.066 1.00 90.81 99 THR A C 1
ATOM 731 O O . THR A 1 99 ? -28.375 -16.447 17.321 1.00 90.81 99 THR A O 1
ATOM 734 N N . GLU A 1 100 ? -29.474 -17.730 15.862 1.00 86.62 100 GLU A N 1
ATOM 735 C CA . GLU A 1 100 ? -29.456 -16.730 14.774 1.00 86.62 100 GLU A CA 1
ATOM 736 C C . GLU A 1 100 ? -30.150 -15.408 15.173 1.00 86.62 100 GLU A C 1
ATOM 738 O O . GLU A 1 100 ? -29.726 -14.321 14.769 1.00 86.62 100 GLU A O 1
ATOM 743 N N . ALA A 1 101 ? -31.182 -15.483 16.023 1.00 89.00 101 ALA A N 1
ATOM 744 C CA . ALA A 1 101 ? -31.867 -14.308 16.560 1.00 89.00 101 ALA A CA 1
ATOM 745 C C . ALA A 1 101 ? -30.952 -13.489 17.490 1.00 89.00 101 ALA A C 1
ATOM 747 O O . ALA A 1 101 ? -30.912 -12.260 17.408 1.00 89.00 101 ALA A O 1
ATOM 748 N N . GLU A 1 102 ? -30.167 -14.164 18.332 1.00 87.00 102 GLU A N 1
ATOM 749 C CA . GLU A 1 102 ? -29.198 -13.527 19.230 1.00 87.00 102 GLU A CA 1
ATOM 750 C C . GLU A 1 102 ? -27.993 -12.972 18.466 1.00 87.00 102 GLU A C 1
ATOM 752 O O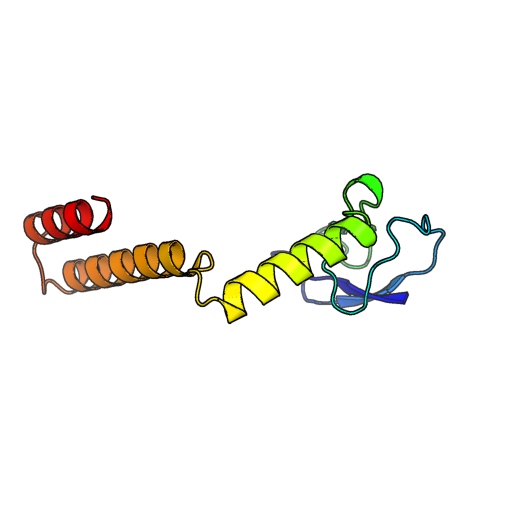 . GLU A 1 102 ? -27.533 -11.866 18.760 1.00 87.00 102 GLU A O 1
ATOM 757 N N . PHE A 1 103 ? -27.525 -13.686 17.439 1.00 89.31 103 PHE A N 1
ATOM 758 C CA . PHE A 1 103 ? -26.493 -13.202 16.525 1.00 89.31 103 PHE A CA 1
ATOM 759 C C . PHE A 1 103 ? -26.928 -11.905 15.831 1.00 89.31 103 PHE A C 1
ATOM 761 O O . PHE A 1 103 ? -26.188 -10.921 15.837 1.00 89.31 103 PHE A O 1
ATOM 768 N N . SER A 1 104 ? -28.154 -11.868 15.301 1.00 87.56 104 SER A N 1
ATOM 769 C CA . SER A 1 104 ? -28.705 -10.686 14.630 1.00 87.56 104 SER A CA 1
ATOM 770 C C . SER A 1 104 ? -28.813 -9.480 15.569 1.00 87.56 104 SER A C 1
ATOM 772 O O . SER A 1 104 ? -28.436 -8.370 15.190 1.00 87.56 104 SER A O 1
ATOM 774 N N . ALA A 1 105 ? -29.253 -9.691 16.816 1.00 89.75 105 ALA A N 1
ATOM 775 C CA . ALA A 1 105 ? -29.320 -8.634 17.825 1.00 89.75 105 ALA A CA 1
ATOM 776 C C . ALA A 1 105 ? -27.929 -8.092 18.207 1.00 89.75 105 ALA A C 1
ATOM 778 O O . ALA A 1 105 ? -27.746 -6.882 18.343 1.00 89.75 105 ALA A O 1
ATOM 779 N N . GLN A 1 106 ? -26.929 -8.971 18.345 1.00 84.75 106 GLN A N 1
ATOM 780 C CA . GLN A 1 106 ? -25.552 -8.572 18.656 1.00 84.75 106 GLN A CA 1
ATOM 781 C C . GLN A 1 106 ? -24.879 -7.860 17.480 1.00 84.75 106 GLN A C 1
ATOM 783 O O . GLN A 1 106 ? -24.227 -6.840 17.679 1.00 84.75 106 GLN A O 1
ATOM 788 N N . LYS A 1 107 ? -25.083 -8.331 16.247 1.00 85.88 107 LYS A N 1
ATOM 789 C CA . LYS A 1 107 ? -24.589 -7.669 15.034 1.00 85.88 107 LYS A CA 1
ATOM 790 C C . LYS A 1 107 ? -25.173 -6.263 14.878 1.00 85.88 107 LYS A C 1
ATOM 792 O O . LYS A 1 107 ? -24.423 -5.330 14.607 1.00 85.88 107 LYS A O 1
ATOM 797 N N . ALA A 1 108 ? -26.478 -6.095 15.107 1.00 88.38 108 ALA A N 1
ATOM 798 C CA . ALA A 1 108 ? -27.127 -4.782 15.084 1.00 88.38 108 ALA A CA 1
ATOM 799 C C . ALA A 1 108 ? -26.559 -3.828 16.149 1.00 88.38 108 ALA A C 1
ATOM 801 O O . ALA A 1 108 ? -26.453 -2.634 15.904 1.00 88.38 108 ALA A O 1
ATOM 802 N N . LYS A 1 109 ? -26.143 -4.357 17.306 1.00 84.12 109 LYS A N 1
ATOM 803 C CA . LYS A 1 109 ? -25.500 -3.578 18.372 1.00 84.12 109 LYS A CA 1
ATOM 804 C C . LYS A 1 109 ? -24.050 -3.190 18.062 1.00 84.12 109 LYS A C 1
ATOM 806 O O . LYS A 1 109 ? -23.568 -2.204 18.598 1.00 84.12 109 LYS A O 1
ATOM 811 N N . VAL A 1 110 ? -23.345 -3.978 17.251 1.00 82.38 110 VAL A N 1
ATOM 812 C CA . VAL A 1 110 ? -21.956 -3.704 16.838 1.00 82.38 110 VAL A CA 1
ATOM 813 C C . VAL A 1 110 ? -21.891 -2.678 15.697 1.00 82.38 110 VAL A C 1
ATOM 815 O O . VAL A 1 110 ? -20.897 -1.974 15.578 1.00 82.38 110 VAL A O 1
ATOM 818 N N . LEU A 1 111 ? -22.945 -2.580 14.882 1.00 79.31 111 LEU A N 1
ATOM 819 C CA . LEU A 1 111 ? -23.065 -1.644 13.753 1.00 79.31 111 LEU A CA 1
ATOM 820 C C . LEU A 1 111 ? -23.800 -0.332 14.100 1.00 79.31 111 LEU A C 1
ATOM 822 O O . LEU A 1 111 ? -24.035 0.472 13.198 1.00 79.31 111 LEU A O 1
ATOM 826 N N . GLY A 1 112 ? -24.233 -0.162 15.355 1.00 56.34 112 GLY A N 1
ATOM 827 C CA . GLY A 1 112 ? -25.104 0.926 15.818 1.00 56.34 112 GLY A CA 1
ATOM 828 C C . GLY A 1 112 ? -24.396 1.973 16.661 1.00 56.34 112 GLY A C 1
ATOM 829 O O . GLY A 1 112 ? -23.502 1.589 17.447 1.00 56.34 112 GLY A O 1
#

InterPro domains:
  IPR018649 SHOCT domain [PF09851] (85-111)

Sequence (112 aa):
MHLVISAPGVAPLAVEFSGPVKRKVWPAPGAVLPILVDPDNPAGYRILWDQVTPAKEAARAKAESVAALLRGEPVDAADDDVISRLERLAALRDSGAITEAEFSAQKAKVLG